Protein AF-A0A4R6VM69-F1 (afdb_monomer_lite)

Foldseek 3Di:
DDDDDDDPDPPPPDPLDFPDDPLLCPDPQLVLLVCVQPDVVSLVVLLVCLQCVQPDDCVPPSHDDLVCQLVSLVRDDDPCSVVSNVSSVVSSCSNVVNHPPPPPDD

Sequence (106 aa):
MARSVVVPLPSDLGAVHCGCAPSVRRSAHHDRLLAVETDPDAVLDLFEIAVTWGELDYTGAEVLAPEAWLDFASDHVWRCPDRVIRLFALASDVALRGAPVRCAAL

pLDDT: mean 82.91, std 18.32, range [43.78, 98.44]

Secondary structure (DSSP, 8-state):
-PPP------S-S-----SS-HHHHTSHHHHHHHHTTT-HHHHHHHHHHHHHTTTS--TT-S---GGGHHHHHHHS--SSHHHHHHHHHHHHHHHHHSS-------

Organism: NCBI:txid663603

Radius of gyration: 18.68 Å; chains: 1; bounding box: 40×44×63 Å

Structure (mmCIF, N/CA/C/O backbone):
data_AF-A0A4R6VM69-F1
#
_entry.id   AF-A0A4R6VM69-F1
#
loop_
_atom_site.group_PDB
_atom_site.id
_atom_site.type_symbol
_atom_site.label_atom_id
_atom_site.label_alt_id
_atom_site.label_comp_id
_atom_site.label_asym_id
_atom_site.label_entity_id
_atom_site.label_seq_id
_atom_site.pdbx_PDB_ins_code
_atom_site.Cartn_x
_atom_site.Cartn_y
_atom_site.Cartn_z
_atom_site.occupancy
_atom_site.B_iso_or_equiv
_atom_site.auth_seq_id
_atom_site.auth_comp_id
_atom_site.auth_asym_id
_atom_site.auth_atom_id
_atom_site.pdbx_PDB_model_num
ATOM 1 N N . MET A 1 1 ? 17.377 29.073 -43.108 1.00 44.16 1 MET A N 1
ATOM 2 C CA . MET A 1 1 ? 16.001 28.606 -42.834 1.00 44.16 1 MET A CA 1
ATOM 3 C C . MET A 1 1 ? 16.089 27.224 -42.194 1.00 44.16 1 MET A C 1
ATOM 5 O O . MET A 1 1 ? 16.312 26.256 -42.907 1.00 44.16 1 MET A O 1
ATOM 9 N N . ALA A 1 2 ? 16.047 27.138 -40.862 1.00 44.62 2 ALA A N 1
ATOM 10 C CA . ALA A 1 2 ? 16.140 25.868 -40.137 1.00 44.62 2 ALA A CA 1
ATOM 11 C C . ALA A 1 2 ? 14.741 25.238 -40.028 1.00 44.62 2 ALA A C 1
ATOM 13 O O . ALA A 1 2 ? 13.806 25.894 -39.572 1.00 44.62 2 ALA A O 1
ATOM 14 N N . ARG A 1 3 ? 14.581 23.995 -40.497 1.00 46.53 3 ARG A N 1
ATOM 15 C CA . ARG A 1 3 ? 13.317 23.250 -40.407 1.00 46.53 3 ARG A CA 1
ATOM 16 C C . ARG A 1 3 ? 13.219 22.650 -39.007 1.00 46.53 3 ARG A C 1
ATOM 18 O O . ARG A 1 3 ? 14.054 21.832 -38.637 1.00 46.53 3 ARG A O 1
ATOM 25 N N . SER A 1 4 ? 12.214 23.077 -38.248 1.00 46.91 4 SER A N 1
ATOM 26 C CA . SER A 1 4 ? 11.847 22.454 -36.977 1.00 46.91 4 SER A CA 1
ATOM 27 C C . SER A 1 4 ? 11.347 21.036 -37.257 1.00 46.91 4 SER A C 1
ATOM 29 O O . SER A 1 4 ? 10.374 20.858 -37.993 1.00 46.91 4 SER A O 1
ATOM 31 N N . VAL A 1 5 ? 12.042 20.030 -36.729 1.00 56.56 5 VAL A N 1
ATOM 32 C CA . VAL A 1 5 ? 11.568 18.645 -36.723 1.00 56.56 5 VAL A CA 1
ATOM 33 C C . VAL A 1 5 ? 10.816 18.457 -35.415 1.00 56.56 5 VAL A C 1
ATOM 35 O O . VAL A 1 5 ? 11.419 18.310 -34.356 1.00 56.56 5 VAL A O 1
ATOM 38 N N . VAL A 1 6 ? 9.488 18.502 -35.489 1.00 59.94 6 VAL A N 1
ATOM 39 C CA . VAL A 1 6 ? 8.628 18.064 -34.390 1.00 59.94 6 VAL A CA 1
ATOM 40 C C . VAL A 1 6 ? 8.647 16.542 -34.414 1.00 59.94 6 VAL A C 1
ATOM 42 O O . VAL A 1 6 ? 8.062 15.929 -35.304 1.00 59.94 6 VAL A O 1
ATOM 45 N N . VAL A 1 7 ? 9.370 15.936 -33.475 1.00 54.34 7 VAL A N 1
ATOM 46 C CA . VAL A 1 7 ? 9.278 14.499 -33.211 1.00 54.34 7 VAL A CA 1
ATOM 47 C C . VAL A 1 7 ? 8.060 14.304 -32.306 1.00 54.34 7 VAL A C 1
ATOM 49 O O . VAL A 1 7 ? 8.084 14.803 -31.180 1.00 54.34 7 VAL A O 1
ATOM 52 N N . PRO A 1 8 ? 6.983 13.638 -32.757 1.00 48.59 8 PRO A N 1
ATOM 53 C CA . PRO A 1 8 ? 5.923 13.249 -31.846 1.00 48.59 8 PRO A CA 1
ATOM 54 C C . PRO A 1 8 ? 6.512 12.240 -30.858 1.00 48.59 8 PRO A C 1
ATOM 56 O O . PRO A 1 8 ? 7.012 11.188 -31.256 1.00 48.59 8 PRO A O 1
ATOM 59 N N . LEU A 1 9 ? 6.505 12.597 -29.572 1.00 53.44 9 LEU A N 1
ATOM 60 C CA . LEU A 1 9 ? 6.834 11.663 -28.503 1.00 53.44 9 LEU A CA 1
ATOM 61 C C . LEU A 1 9 ? 5.801 10.524 -28.578 1.00 53.44 9 LEU A C 1
ATOM 63 O O . LEU A 1 9 ? 4.606 10.826 -28.612 1.00 53.44 9 LEU A O 1
ATOM 67 N N . PRO A 1 10 ? 6.198 9.244 -28.636 1.00 48.41 10 PRO A N 1
ATOM 68 C CA . PRO A 1 10 ? 5.231 8.163 -28.537 1.00 48.41 10 PRO A CA 1
ATOM 69 C C . PRO A 1 10 ? 4.565 8.237 -27.157 1.00 48.41 10 PRO A C 1
ATOM 71 O O . PRO A 1 10 ? 5.203 7.987 -26.138 1.00 48.41 10 PRO A O 1
ATOM 74 N N . SER A 1 11 ? 3.285 8.609 -27.127 1.00 52.56 11 SER A N 1
ATOM 75 C CA . SER A 1 11 ? 2.462 8.706 -25.913 1.00 52.56 11 SER A CA 1
ATOM 76 C C . SER A 1 11 ? 2.009 7.352 -25.356 1.00 52.56 11 SER A C 1
ATOM 78 O O . SER A 1 11 ? 1.085 7.315 -24.559 1.00 52.56 11 SER A O 1
ATOM 80 N N . ASP A 1 12 ? 2.665 6.252 -25.720 1.00 56.47 12 ASP A N 1
ATOM 81 C CA . ASP A 1 12 ? 2.319 4.911 -25.245 1.00 56.47 12 ASP A CA 1
ATOM 82 C C . ASP A 1 12 ? 3.583 4.126 -24.886 1.00 56.47 12 ASP A C 1
ATOM 84 O O . ASP A 1 12 ? 3.964 3.147 -25.529 1.00 56.47 12 ASP A O 1
ATOM 88 N N . LEU A 1 13 ? 4.249 4.543 -23.810 1.00 47.84 13 LEU A N 1
ATOM 89 C CA . LEU A 1 13 ? 5.063 3.613 -23.031 1.00 47.84 13 LEU A CA 1
ATOM 90 C C . LEU A 1 13 ? 4.113 2.810 -22.140 1.00 47.84 13 LEU A C 1
ATOM 92 O O . LEU A 1 13 ? 3.916 3.140 -20.979 1.00 47.84 13 LEU A O 1
ATOM 96 N N . GLY A 1 14 ? 3.489 1.804 -22.761 1.00 43.78 14 GLY A N 1
ATOM 97 C CA . GLY A 1 14 ? 2.811 0.660 -22.155 1.00 43.78 14 GLY A CA 1
ATOM 98 C C . GLY A 1 14 ? 2.196 0.898 -20.782 1.00 43.78 14 GLY A C 1
ATOM 99 O O . GLY A 1 14 ? 2.839 0.640 -19.767 1.00 43.78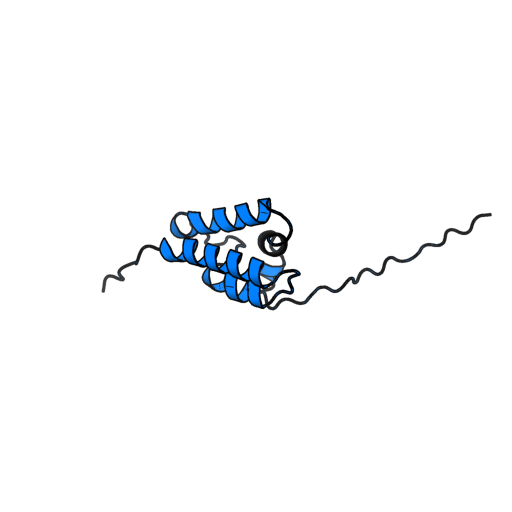 14 GLY A O 1
ATOM 100 N N . ALA A 1 15 ? 0.917 1.275 -20.749 1.00 53.72 15 ALA A N 1
ATOM 101 C CA . ALA A 1 15 ? 0.104 1.052 -19.564 1.00 53.72 15 ALA A CA 1
ATOM 102 C C . ALA A 1 15 ? 0.104 -0.457 -19.276 1.00 53.72 15 ALA A C 1
ATOM 104 O O . ALA A 1 15 ? -0.657 -1.206 -19.888 1.00 53.72 15 ALA A O 1
ATOM 105 N N . VAL A 1 16 ? 0.985 -0.917 -18.384 1.00 56.06 16 VAL A N 1
ATOM 106 C CA . VAL A 1 16 ? 0.972 -2.291 -17.881 1.00 56.06 16 VAL A CA 1
ATOM 107 C C . VAL A 1 16 ? -0.400 -2.477 -17.247 1.00 56.06 16 VAL A C 1
ATOM 109 O O . VAL A 1 16 ? -0.723 -1.864 -16.232 1.00 56.06 16 VAL A O 1
ATOM 112 N N . HIS A 1 17 ? -1.269 -3.226 -17.921 1.00 64.81 17 HIS A N 1
ATOM 113 C CA . HIS A 1 17 ? -2.610 -3.485 -17.428 1.00 64.81 17 HIS A CA 1
ATOM 114 C C . HIS A 1 17 ? -2.488 -4.400 -16.211 1.00 64.81 17 HIS A C 1
ATOM 116 O O . HIS A 1 17 ? -2.324 -5.605 -16.359 1.00 64.81 17 HIS A O 1
ATOM 122 N N . CYS A 1 18 ? -2.539 -3.825 -15.011 1.00 74.88 18 CYS A N 1
ATOM 123 C CA . CYS A 1 18 ? -2.650 -4.601 -13.784 1.00 74.88 18 CYS A CA 1
ATOM 124 C C . CYS A 1 18 ? -4.077 -5.144 -13.614 1.00 74.88 18 CYS A C 1
ATOM 126 O O . CYS A 1 18 ? -5.033 -4.595 -14.172 1.00 74.88 18 CYS A O 1
ATOM 128 N N . GLY A 1 19 ? -4.242 -6.206 -12.823 1.00 77.75 19 GLY A N 1
ATOM 129 C CA . GLY A 1 19 ? -5.549 -6.792 -12.495 1.00 77.75 19 GLY A CA 1
ATOM 130 C C . GLY A 1 19 ? -6.413 -5.941 -11.554 1.00 77.75 19 GLY A C 1
ATOM 131 O O . GLY A 1 19 ? -7.569 -6.277 -11.310 1.00 77.75 19 GLY A O 1
ATOM 132 N N . CYS A 1 20 ? -5.895 -4.817 -11.040 1.00 83.62 20 CYS A N 1
ATOM 133 C CA . CYS A 1 20 ? -6.564 -4.024 -10.008 1.00 83.62 20 CYS A CA 1
ATOM 134 C C . CYS A 1 20 ? -7.886 -3.407 -10.484 1.00 83.62 20 CYS A C 1
ATOM 136 O O . CYS A 1 20 ? -8.006 -2.965 -11.636 1.00 83.62 20 CYS A O 1
ATOM 138 N N . ALA A 1 21 ? -8.843 -3.282 -9.557 1.00 80.88 21 ALA A N 1
ATOM 139 C CA . ALA A 1 21 ? -10.108 -2.591 -9.786 1.00 80.88 21 ALA A CA 1
ATOM 140 C C . ALA A 1 21 ? -9.884 -1.146 -10.295 1.00 80.88 21 ALA A C 1
ATOM 142 O O . ALA A 1 21 ? -8.949 -0.481 -9.844 1.00 80.88 21 ALA A O 1
ATOM 143 N N . PRO A 1 22 ? -10.738 -0.609 -11.191 1.00 80.44 22 PRO A N 1
ATOM 144 C CA . PRO A 1 22 ? -10.517 0.712 -11.792 1.00 80.44 22 PRO A CA 1
ATOM 145 C C . PRO A 1 22 ? -10.499 1.896 -10.815 1.00 80.44 22 PRO A C 1
ATOM 147 O O . PRO A 1 22 ? -9.924 2.931 -11.142 1.00 80.44 22 PRO A O 1
ATOM 150 N N . SER A 1 23 ? -11.166 1.798 -9.661 1.00 79.00 23 SER A N 1
ATOM 151 C CA . SER A 1 23 ? -11.089 2.817 -8.603 1.00 79.00 23 SER A CA 1
ATOM 152 C C . SER A 1 23 ? -9.705 2.819 -7.962 1.00 79.00 23 SER A C 1
ATOM 154 O O . SER A 1 23 ? -9.042 3.846 -7.964 1.00 79.00 23 SER A O 1
ATOM 156 N N . VAL A 1 24 ? -9.232 1.646 -7.531 1.00 79.19 24 VAL A N 1
ATOM 157 C CA . VAL A 1 24 ? -7.899 1.464 -6.943 1.00 79.19 24 VAL A CA 1
ATOM 158 C C . VAL A 1 24 ? -6.814 1.877 -7.930 1.00 79.19 24 VAL A C 1
ATOM 160 O O . VAL A 1 24 ? -5.959 2.671 -7.588 1.00 79.19 24 VAL A O 1
ATOM 163 N N . ARG A 1 25 ? -6.881 1.429 -9.187 1.00 83.19 25 ARG A N 1
ATOM 164 C CA . ARG A 1 25 ? -5.879 1.765 -10.217 1.00 83.19 25 ARG A CA 1
ATOM 165 C C . ARG A 1 25 ? -5.728 3.269 -10.474 1.00 83.19 25 ARG A C 1
ATOM 167 O O . ARG A 1 25 ? -4.716 3.695 -11.006 1.00 83.19 25 ARG A O 1
ATOM 174 N N . ARG A 1 26 ? -6.764 4.060 -10.190 1.00 81.31 26 ARG A N 1
ATOM 175 C CA . ARG A 1 26 ? -6.741 5.516 -10.380 1.00 81.31 26 ARG A CA 1
ATOM 176 C C . ARG A 1 26 ? -6.437 6.273 -9.092 1.00 81.31 26 ARG A C 1
ATOM 178 O O . ARG A 1 26 ? -6.354 7.497 -9.146 1.00 81.31 26 ARG A O 1
ATOM 185 N N . SER A 1 27 ? -6.313 5.579 -7.963 1.00 85.56 27 SER A N 1
ATOM 186 C CA . SER A 1 27 ? -6.031 6.225 -6.692 1.00 85.56 27 SER A CA 1
ATOM 187 C C . SER A 1 27 ? -4.536 6.472 -6.535 1.00 85.56 27 SER A C 1
ATOM 189 O O . SER A 1 27 ? -3.700 5.671 -6.955 1.00 85.56 27 SER A O 1
ATOM 191 N N . ALA A 1 28 ? -4.193 7.568 -5.857 1.00 89.50 28 ALA A N 1
ATOM 192 C CA . ALA A 1 28 ? -2.804 7.895 -5.537 1.00 89.50 28 ALA A CA 1
ATOM 193 C C . ALA A 1 28 ? -2.123 6.802 -4.693 1.00 89.50 28 ALA A C 1
ATOM 195 O O . ALA A 1 28 ? -0.903 6.653 -4.719 1.00 89.50 28 ALA A O 1
ATOM 196 N N . HIS A 1 29 ? -2.910 6.018 -3.952 1.00 91.56 29 HIS A N 1
ATOM 197 C CA . HIS A 1 29 ? -2.396 4.906 -3.172 1.00 91.56 29 HIS A CA 1
ATOM 198 C C . HIS A 1 29 ? -1.837 3.787 -4.064 1.00 91.56 29 HIS A C 1
ATOM 200 O O . HIS A 1 29 ? -0.785 3.247 -3.744 1.00 91.56 29 HIS A O 1
ATOM 206 N N . HIS A 1 30 ? -2.469 3.476 -5.203 1.00 94.38 30 HIS A N 1
ATOM 207 C CA . HIS A 1 30 ? -1.940 2.487 -6.156 1.00 94.38 30 HIS A CA 1
ATOM 208 C C . HIS A 1 30 ? -0.573 2.899 -6.704 1.00 94.38 30 HIS A C 1
ATOM 210 O O . HIS A 1 30 ? 0.373 2.112 -6.636 1.00 94.38 30 HIS A O 1
ATOM 216 N N . ASP A 1 31 ? -0.442 4.156 -7.132 1.00 93.69 31 ASP A N 1
ATOM 217 C CA . ASP A 1 31 ? 0.835 4.711 -7.591 1.00 93.69 31 ASP A CA 1
ATOM 218 C C . ASP A 1 31 ? 1.903 4.646 -6.490 1.00 93.69 31 ASP A C 1
ATOM 220 O O . ASP A 1 31 ? 3.070 4.335 -6.750 1.00 93.69 31 ASP A O 1
ATOM 224 N N . ARG A 1 32 ? 1.507 4.882 -5.233 1.00 95.62 32 ARG A N 1
ATOM 225 C CA . ARG A 1 32 ? 2.411 4.774 -4.087 1.00 95.62 32 ARG A CA 1
ATOM 226 C C . ARG A 1 32 ? 2.855 3.338 -3.829 1.00 95.62 32 ARG A C 1
ATOM 228 O O . ARG A 1 32 ? 4.042 3.104 -3.624 1.00 95.62 32 ARG A O 1
ATOM 235 N N . LEU A 1 33 ? 1.947 2.371 -3.927 1.00 96.38 33 LEU A N 1
ATOM 236 C CA . LEU A 1 33 ? 2.278 0.951 -3.814 1.00 96.38 33 LEU A CA 1
ATOM 237 C C . LEU A 1 33 ? 3.208 0.473 -4.941 1.00 96.38 33 LEU A C 1
ATOM 239 O O . LEU A 1 33 ? 4.053 -0.384 -4.704 1.00 96.38 33 LEU A O 1
ATOM 243 N N . LEU A 1 34 ? 3.111 1.037 -6.149 1.00 96.12 34 LEU A N 1
ATOM 244 C CA . LEU A 1 34 ? 4.076 0.776 -7.226 1.00 96.12 34 LEU A CA 1
ATOM 245 C C . LEU A 1 34 ? 5.469 1.353 -6.936 1.00 96.12 34 LEU A C 1
ATOM 247 O O . LEU A 1 34 ? 6.478 0.809 -7.387 1.00 96.12 34 LEU A O 1
ATOM 251 N N . ALA A 1 35 ? 5.544 2.445 -6.179 1.00 97.19 35 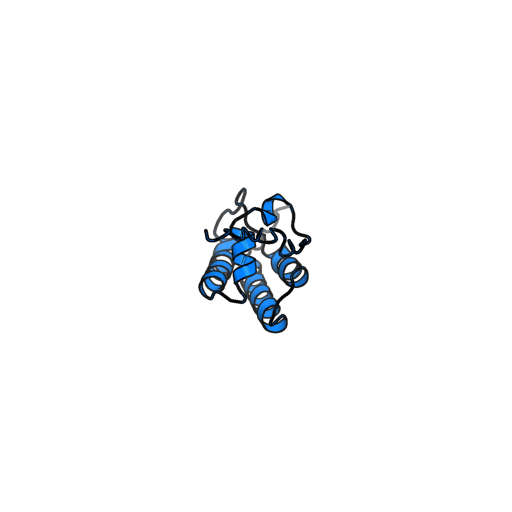ALA A N 1
ATOM 252 C CA . ALA A 1 35 ? 6.796 3.131 -5.891 1.00 97.19 35 ALA A CA 1
ATOM 253 C C . ALA A 1 35 ? 7.656 2.434 -4.820 1.00 97.19 35 ALA A C 1
ATOM 255 O O . ALA A 1 35 ? 8.847 2.734 -4.738 1.00 97.19 35 ALA A O 1
ATOM 256 N N . VAL A 1 36 ? 7.117 1.476 -4.052 1.00 97.56 36 VAL A N 1
ATOM 257 C CA . VAL A 1 36 ? 7.809 0.809 -2.920 1.00 97.56 36 VAL A CA 1
ATOM 258 C C . VAL A 1 36 ? 9.140 0.154 -3.297 1.00 97.56 36 VAL A C 1
ATOM 260 O O . VAL A 1 36 ? 10.011 -0.041 -2.451 1.00 97.56 36 VAL A O 1
ATOM 263 N N . GLU A 1 37 ? 9.328 -0.208 -4.569 1.00 96.75 37 GLU A N 1
ATOM 264 C CA . GLU A 1 37 ? 10.593 -0.776 -5.023 1.00 96.75 37 GLU A CA 1
ATOM 265 C C . GLU A 1 37 ? 11.720 0.264 -5.063 1.00 96.75 37 GLU A C 1
ATOM 267 O O . GLU A 1 37 ? 12.885 -0.083 -4.837 1.00 96.75 37 GLU A O 1
ATOM 272 N N . THR A 1 38 ? 11.392 1.513 -5.383 1.00 97.00 38 THR A N 1
ATOM 273 C CA . THR A 1 38 ? 12.360 2.559 -5.738 1.00 97.00 38 THR A CA 1
ATOM 274 C C . THR A 1 38 ? 12.341 3.764 -4.810 1.00 97.00 38 THR A C 1
ATOM 276 O O . THR A 1 38 ? 13.286 4.547 -4.846 1.00 97.00 38 THR A O 1
ATOM 279 N N . ASP A 1 39 ? 11.295 3.914 -4.002 1.00 97.81 39 ASP A N 1
ATOM 280 C CA . ASP A 1 39 ? 11.083 5.055 -3.124 1.00 97.81 39 ASP A CA 1
ATOM 281 C C . ASP A 1 39 ? 10.958 4.595 -1.658 1.00 97.81 39 ASP A C 1
ATOM 283 O O . ASP A 1 39 ? 9.989 3.912 -1.311 1.00 97.81 39 ASP A O 1
ATOM 287 N N . PRO A 1 40 ? 11.921 4.943 -0.783 1.00 97.06 40 PRO A N 1
ATOM 288 C CA . PRO A 1 40 ? 11.853 4.582 0.629 1.00 9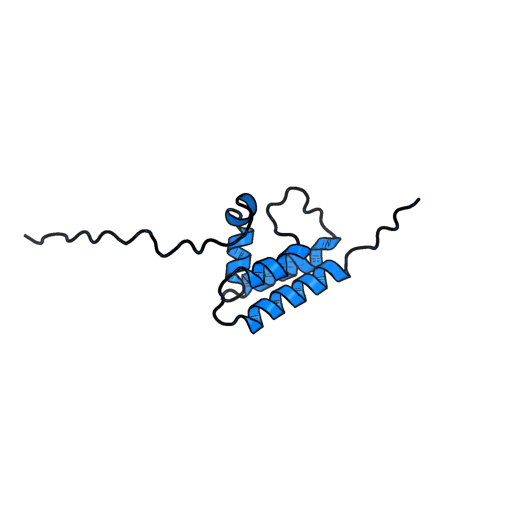7.06 40 PRO A CA 1
ATOM 289 C C . PRO A 1 40 ? 10.667 5.228 1.355 1.00 97.06 40 PRO A C 1
ATOM 291 O O . PRO A 1 40 ? 10.131 4.606 2.269 1.00 97.06 40 PRO A O 1
ATOM 294 N N . ASP A 1 41 ? 10.213 6.412 0.944 1.00 98.12 41 ASP A N 1
ATOM 295 C CA . ASP A 1 41 ? 9.058 7.057 1.572 1.00 98.12 41 ASP A CA 1
ATOM 296 C C . ASP A 1 41 ? 7.773 6.279 1.250 1.00 98.12 41 ASP A C 1
ATOM 298 O O . ASP A 1 41 ? 6.895 6.150 2.093 1.00 98.12 41 ASP A O 1
ATOM 302 N N . ALA A 1 42 ? 7.685 5.654 0.071 1.00 97.94 42 ALA A N 1
ATOM 303 C CA . ALA A 1 42 ? 6.559 4.783 -0.268 1.00 97.94 42 ALA A CA 1
ATOM 304 C C . ALA A 1 42 ? 6.526 3.507 0.592 1.00 97.94 42 ALA A C 1
ATOM 306 O O . ALA A 1 42 ? 5.457 2.975 0.888 1.00 97.94 42 ALA A O 1
ATOM 307 N N . VAL A 1 43 ? 7.695 3.017 1.020 1.00 98.25 43 VAL A N 1
ATOM 308 C CA . VAL A 1 43 ? 7.783 1.912 1.985 1.00 98.25 43 VAL A CA 1
ATOM 309 C C . VAL A 1 43 ? 7.277 2.360 3.353 1.00 98.25 43 VAL A C 1
ATOM 311 O O . VAL A 1 43 ? 6.550 1.608 3.999 1.00 98.25 43 VAL A O 1
ATOM 314 N N . LEU A 1 44 ? 7.630 3.573 3.788 1.00 98.25 44 LEU A N 1
ATOM 315 C CA . LEU A 1 44 ? 7.114 4.138 5.035 1.00 98.25 44 LEU A CA 1
ATOM 316 C C . LEU A 1 44 ? 5.591 4.286 4.986 1.00 98.25 44 LEU A C 1
ATOM 318 O O . LEU A 1 44 ? 4.938 3.822 5.913 1.00 98.25 44 LEU A O 1
ATOM 322 N N . ASP A 1 45 ? 5.033 4.801 3.890 1.00 96.88 45 ASP A N 1
ATOM 323 C CA . ASP A 1 45 ? 3.581 4.947 3.717 1.00 96.88 45 ASP A CA 1
ATOM 324 C C . ASP A 1 45 ? 2.851 3.590 3.783 1.00 96.88 45 ASP A C 1
ATOM 326 O O . ASP A 1 45 ? 1.798 3.468 4.412 1.00 96.88 45 ASP A O 1
ATOM 330 N N . LEU A 1 46 ? 3.419 2.538 3.174 1.00 97.94 46 LEU A N 1
ATOM 331 C CA . LEU A 1 46 ? 2.886 1.174 3.279 1.00 97.94 46 LEU A CA 1
ATOM 332 C C . LEU A 1 46 ? 2.853 0.700 4.740 1.00 97.94 46 LEU A C 1
ATOM 334 O O . LEU A 1 46 ? 1.847 0.153 5.194 1.00 97.94 46 LEU A O 1
ATOM 338 N N . PHE A 1 47 ? 3.944 0.905 5.481 1.00 97.69 47 PHE A N 1
ATOM 339 C CA . PHE A 1 47 ? 4.012 0.499 6.883 1.00 97.69 47 PHE A CA 1
ATOM 340 C C . PHE A 1 47 ? 3.160 1.367 7.803 1.00 97.69 47 PHE A C 1
ATOM 342 O O . PHE A 1 47 ? 2.624 0.837 8.770 1.00 97.69 47 PHE A O 1
ATOM 349 N N . GLU A 1 48 ? 2.990 2.653 7.505 1.00 96.19 48 GLU A N 1
ATOM 350 C CA . GLU A 1 48 ? 2.094 3.541 8.242 1.00 96.19 48 GLU A CA 1
ATOM 351 C C . GLU A 1 48 ? 0.658 3.019 8.179 1.00 96.19 48 GLU A C 1
ATOM 353 O O . GLU A 1 48 ? 0.028 2.837 9.223 1.00 96.19 48 GLU A O 1
ATOM 358 N N . ILE A 1 49 ? 0.172 2.668 6.983 1.00 95.81 49 ILE A N 1
ATOM 359 C CA . ILE A 1 49 ? -1.148 2.039 6.827 1.00 95.81 49 ILE A CA 1
ATOM 360 C C . ILE A 1 49 ? -1.179 0.690 7.546 1.00 95.81 49 ILE A C 1
ATOM 362 O 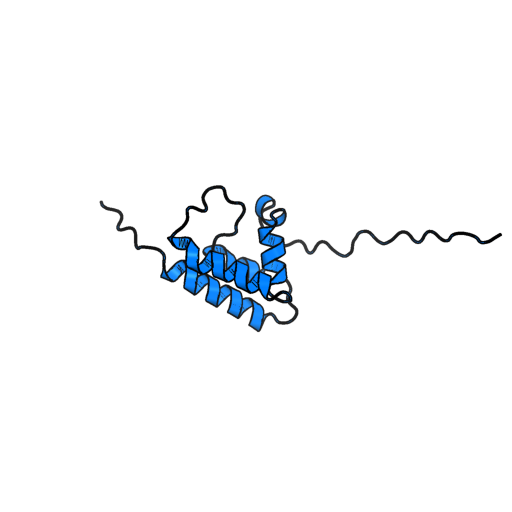O . ILE A 1 49 ? -2.148 0.385 8.235 1.00 95.81 49 ILE A O 1
ATOM 366 N N . ALA A 1 50 ? -0.120 -0.117 7.432 1.00 96.56 50 ALA A N 1
ATOM 367 C CA . ALA A 1 50 ? -0.085 -1.428 8.068 1.00 96.56 50 ALA A CA 1
ATOM 368 C C . ALA A 1 50 ? -0.235 -1.348 9.593 1.00 96.56 50 ALA A C 1
ATOM 370 O O . ALA A 1 50 ? -1.024 -2.093 10.167 1.00 96.56 50 ALA A O 1
ATOM 371 N N . VAL A 1 51 ? 0.491 -0.448 10.260 1.00 96.12 51 VAL A N 1
ATOM 372 C CA . VAL A 1 51 ? 0.434 -0.337 11.727 1.00 96.12 51 VAL A CA 1
ATOM 373 C C . VAL A 1 51 ? -0.858 0.310 12.221 1.00 96.12 51 VAL A C 1
ATOM 375 O O . VAL A 1 51 ? -1.282 0.020 13.333 1.00 96.12 51 VAL A O 1
ATOM 378 N N . THR A 1 52 ? -1.503 1.144 11.404 1.00 94.56 52 THR A N 1
ATOM 379 C CA . THR A 1 52 ? -2.740 1.854 11.773 1.00 94.56 52 THR A CA 1
ATOM 380 C C . THR A 1 52 ? -4.018 1.157 11.295 1.00 94.56 52 THR A C 1
ATOM 382 O O . THR A 1 52 ? -5.113 1.572 11.678 1.00 94.56 52 THR A O 1
ATOM 385 N N . TRP A 1 53 ? -3.915 0.068 10.519 1.00 93.69 53 TRP A N 1
ATOM 386 C CA . TRP A 1 53 ? -5.061 -0.613 9.898 1.00 93.69 53 TRP A CA 1
ATOM 387 C C . TRP A 1 53 ? -6.164 -1.016 10.885 1.00 93.69 53 TRP A C 1
ATOM 389 O O . TRP A 1 53 ? -7.347 -0.859 10.603 1.00 93.69 53 TRP A O 1
ATOM 399 N N . GLY A 1 54 ? -5.785 -1.532 12.057 1.00 89.25 54 GLY A N 1
ATOM 400 C CA . GLY A 1 54 ? -6.730 -1.937 13.105 1.00 89.25 54 GLY A CA 1
ATOM 401 C C . GLY A 1 54 ? -7.210 -0.797 14.009 1.00 89.25 54 GLY A C 1
ATOM 402 O O . GLY A 1 54 ? -8.079 -1.022 14.853 1.00 89.25 54 GLY A O 1
ATOM 403 N N . GLU A 1 55 ? -6.638 0.399 13.865 1.00 90.44 55 GLU A N 1
ATOM 404 C CA . GLU A 1 55 ? -6.873 1.554 14.738 1.00 90.44 55 GLU A CA 1
ATOM 405 C C . GLU A 1 55 ? -7.755 2.618 14.075 1.00 90.44 55 GLU A C 1
ATOM 407 O O . GLU A 1 55 ? -8.553 3.270 14.754 1.00 90.44 55 GLU A O 1
ATOM 412 N N . LEU A 1 56 ? -7.628 2.789 12.757 1.00 91.81 56 LEU A N 1
ATOM 413 C CA . LEU A 1 56 ? -8.341 3.802 11.983 1.00 91.81 56 LEU A CA 1
ATOM 414 C C . LEU A 1 56 ? -9.458 3.192 11.132 1.00 91.81 56 LEU A C 1
ATOM 416 O O . LEU A 1 56 ? -9.379 2.055 10.672 1.00 91.81 56 LEU A O 1
ATOM 420 N N . ASP A 1 57 ? -10.510 3.977 10.894 1.00 88.50 57 ASP A N 1
ATOM 421 C CA . ASP A 1 57 ? -11.576 3.599 9.968 1.00 88.50 57 ASP A CA 1
ATOM 422 C C . ASP A 1 57 ? -11.206 4.009 8.538 1.00 88.50 57 ASP A C 1
ATOM 424 O O . ASP A 1 57 ? -11.252 5.186 8.176 1.00 88.50 57 ASP A O 1
ATOM 428 N N . TYR A 1 58 ? -10.847 3.020 7.722 1.00 87.94 58 TYR A N 1
ATOM 429 C CA . TYR A 1 58 ? -10.551 3.190 6.297 1.00 87.94 58 TYR A CA 1
ATOM 430 C C . TYR A 1 58 ? -11.789 3.056 5.400 1.00 87.94 58 TYR A C 1
ATOM 432 O O . TYR A 1 58 ? -11.670 3.035 4.171 1.00 87.94 58 TYR A O 1
ATOM 440 N N . THR A 1 59 ? -12.993 2.971 5.973 1.00 86.44 59 THR A N 1
ATOM 441 C CA . THR A 1 59 ? -14.232 2.890 5.195 1.00 86.44 59 THR A CA 1
ATOM 442 C C . THR A 1 59 ? -14.377 4.113 4.287 1.00 86.44 59 THR A C 1
ATOM 444 O O . THR A 1 59 ? -14.436 5.252 4.741 1.00 86.44 59 THR A O 1
ATOM 447 N N . GLY A 1 60 ? -14.460 3.877 2.976 1.00 84.06 60 GLY A N 1
ATOM 448 C CA . GLY A 1 60 ? -14.593 4.936 1.971 1.00 84.06 60 GLY A CA 1
ATOM 449 C C . GLY A 1 60 ? -13.278 5.604 1.557 1.00 84.06 60 GLY A C 1
ATOM 450 O O . GLY A 1 60 ? -13.299 6.438 0.653 1.00 84.06 60 GLY A O 1
ATOM 451 N N . ALA A 1 61 ? -12.143 5.228 2.154 1.00 85.38 61 ALA A N 1
ATOM 452 C CA . ALA A 1 61 ? -10.832 5.628 1.662 1.00 85.38 61 ALA A CA 1
ATOM 453 C C . ALA A 1 61 ? -10.464 4.833 0.396 1.00 85.38 61 ALA A C 1
ATOM 455 O O . ALA A 1 61 ? -10.768 3.646 0.274 1.00 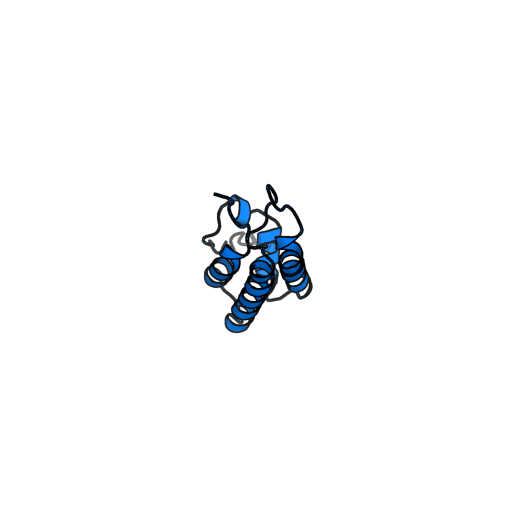85.38 61 ALA A O 1
ATOM 456 N N . GLU A 1 62 ? -9.767 5.467 -0.548 1.00 87.12 62 GLU A N 1
ATOM 457 C CA . GLU A 1 62 ? -9.289 4.820 -1.781 1.00 87.12 62 GLU A CA 1
ATOM 458 C C . GLU A 1 62 ? -7.974 4.045 -1.563 1.00 87.12 62 GLU A C 1
ATOM 460 O O . GLU A 1 62 ? -7.010 4.178 -2.324 1.00 87.12 62 GLU A O 1
ATOM 465 N N . VAL A 1 63 ? -7.931 3.246 -0.498 1.00 89.44 63 VAL A N 1
ATOM 466 C CA . VAL A 1 63 ? -6.784 2.415 -0.114 1.00 89.44 63 VAL A CA 1
ATOM 467 C C . VAL A 1 63 ? -7.052 0.947 -0.429 1.00 89.44 63 VAL A C 1
ATOM 469 O O . VAL A 1 63 ? -8.199 0.496 -0.446 1.00 89.44 63 VAL A O 1
ATOM 472 N N . LEU A 1 64 ? -5.991 0.190 -0.698 1.00 91.56 64 LEU A N 1
ATOM 473 C CA . LEU A 1 64 ? -6.089 -1.247 -0.903 1.00 91.56 64 LEU A CA 1
ATOM 474 C C . LEU A 1 64 ? -5.998 -1.938 0.457 1.00 91.56 64 LEU A C 1
ATOM 476 O O . LEU A 1 64 ? -5.079 -1.655 1.222 1.00 91.56 64 LEU A O 1
ATOM 480 N N . ALA A 1 65 ? -6.932 -2.841 0.745 1.00 92.31 65 ALA A N 1
ATOM 481 C CA . ALA A 1 65 ? -6.936 -3.572 2.005 1.00 92.31 65 ALA A CA 1
ATOM 482 C C . ALA A 1 65 ? -5.743 -4.552 2.101 1.00 92.31 65 ALA A C 1
ATOM 484 O O . ALA A 1 65 ? -5.337 -5.099 1.067 1.00 92.31 65 ALA A O 1
ATOM 485 N N . PRO A 1 66 ? -5.203 -4.811 3.309 1.00 95.00 66 PRO A N 1
ATOM 486 C CA . PRO A 1 66 ? -4.057 -5.692 3.517 1.00 95.00 66 PRO A CA 1
ATOM 487 C C . PRO A 1 66 ? -4.229 -7.101 2.957 1.00 95.00 66 PRO A C 1
ATOM 489 O O . PRO A 1 66 ? -3.262 -7.703 2.505 1.00 95.00 66 PRO A O 1
ATOM 492 N N . GLU A 1 67 ? -5.453 -7.627 2.917 1.00 94.12 67 GLU A N 1
ATOM 493 C CA . GLU A 1 67 ? -5.747 -8.943 2.346 1.00 94.12 67 GLU A CA 1
ATOM 494 C C . GLU A 1 67 ? -5.412 -9.025 0.849 1.00 94.12 67 GLU A C 1
ATOM 496 O O . GLU A 1 67 ? -5.114 -10.104 0.347 1.00 94.12 67 GLU A O 1
ATOM 501 N N . ALA A 1 68 ? -5.426 -7.893 0.140 1.00 93.94 68 ALA A N 1
ATOM 502 C CA . ALA A 1 68 ? -5.154 -7.815 -1.293 1.00 93.94 68 ALA A CA 1
ATOM 503 C C . ALA A 1 68 ? -3.710 -7.387 -1.621 1.00 93.94 68 ALA A C 1
ATOM 505 O O . ALA A 1 68 ? -3.344 -7.293 -2.792 1.00 93.94 68 ALA A O 1
ATOM 506 N N . TRP A 1 69 ? -2.871 -7.110 -0.620 1.00 96.25 69 TRP A N 1
ATOM 507 C CA . TRP A 1 69 ? -1.505 -6.614 -0.824 1.00 96.25 69 TRP A CA 1
ATOM 508 C C . TRP A 1 69 ? -0.566 -7.641 -1.461 1.00 96.25 69 TRP A C 1
ATOM 510 O O . TRP A 1 69 ? 0.257 -7.285 -2.305 1.00 96.25 69 TRP A O 1
ATOM 520 N N . LEU A 1 70 ? -0.693 -8.919 -1.103 1.00 95.69 70 LEU A N 1
ATOM 521 C CA . LEU A 1 70 ? 0.109 -9.981 -1.719 1.00 95.69 70 LEU A CA 1
ATOM 522 C C . LEU A 1 70 ? -0.311 -10.267 -3.162 1.00 95.69 70 LEU A C 1
ATOM 524 O O . LEU A 1 70 ? 0.553 -10.468 -4.018 1.00 95.69 70 LEU A O 1
ATOM 528 N N . ASP A 1 71 ? -1.612 -10.225 -3.445 1.00 93.81 71 ASP A N 1
ATOM 529 C CA . ASP A 1 71 ? -2.129 -10.341 -4.809 1.00 93.81 71 ASP A CA 1
ATOM 530 C C . ASP A 1 71 ? -1.656 -9.152 -5.651 1.00 93.81 71 ASP A C 1
ATOM 532 O O . ASP A 1 71 ? -1.116 -9.334 -6.739 1.00 93.81 71 ASP A O 1
ATOM 536 N N . PHE A 1 72 ? -1.710 -7.937 -5.096 1.00 95.12 72 PHE A N 1
ATOM 537 C CA . PHE A 1 72 ? -1.136 -6.750 -5.725 1.00 95.12 72 PHE A CA 1
ATOM 538 C C . PHE A 1 72 ? 0.348 -6.934 -6.050 1.00 95.12 72 PHE A C 1
ATOM 540 O O . PHE A 1 72 ? 0.767 -6.658 -7.173 1.00 95.12 72 PHE A O 1
ATOM 547 N N . ALA A 1 73 ? 1.154 -7.416 -5.104 1.00 96.00 73 ALA A N 1
ATOM 548 C CA . ALA A 1 73 ? 2.569 -7.672 -5.350 1.00 96.00 73 ALA A CA 1
ATOM 549 C C . ALA A 1 73 ? 2.780 -8.743 -6.434 1.00 96.00 73 ALA A C 1
ATOM 551 O O . ALA A 1 73 ? 3.737 -8.661 -7.198 1.00 96.00 73 ALA A O 1
ATOM 552 N N . SER A 1 74 ? 1.895 -9.731 -6.532 1.00 93.25 74 SER A N 1
ATOM 553 C CA . SER A 1 74 ? 1.998 -10.813 -7.517 1.00 93.25 74 SER A CA 1
ATOM 554 C C . SER A 1 74 ? 1.569 -10.381 -8.925 1.00 93.25 74 SER A C 1
ATOM 556 O O . SER A 1 74 ? 2.119 -10.867 -9.912 1.00 93.25 74 SER A O 1
ATOM 558 N N . ASP A 1 75 ? 0.635 -9.435 -9.020 1.00 92.75 75 ASP A N 1
ATOM 559 C CA . ASP A 1 75 ? 0.044 -8.959 -10.276 1.00 92.75 75 ASP A CA 1
ATOM 560 C C . ASP A 1 75 ? 0.891 -7.912 -11.020 1.00 92.75 75 ASP A C 1
ATOM 562 O O . ASP A 1 75 ? 0.559 -7.525 -12.145 1.00 92.75 75 ASP A O 1
ATOM 566 N N . HIS A 1 76 ? 1.979 -7.430 -10.413 1.00 93.19 76 HIS A N 1
ATOM 567 C CA . HIS A 1 76 ? 2.836 -6.392 -10.985 1.00 93.19 76 HIS A CA 1
ATOM 568 C C . HIS A 1 76 ? 4.258 -6.889 -11.254 1.00 93.19 76 HIS A C 1
ATOM 570 O O . HIS A 1 76 ? 4.755 -7.844 -10.661 1.00 93.19 76 HIS A O 1
ATOM 576 N N . VAL A 1 77 ? 4.925 -6.212 -12.190 1.00 91.25 77 VAL A N 1
ATOM 577 C CA . VAL A 1 77 ? 6.291 -6.538 -12.606 1.00 91.25 77 VAL A CA 1
ATOM 578 C C . VAL A 1 77 ? 7.283 -5.690 -11.817 1.00 91.25 77 VAL A C 1
ATOM 580 O O . VAL A 1 77 ? 7.240 -4.464 -11.880 1.00 91.25 77 VAL A O 1
ATOM 583 N N . TRP A 1 78 ? 8.221 -6.353 -11.142 1.00 94.44 78 TRP A N 1
ATOM 584 C CA . TRP A 1 78 ? 9.243 -5.727 -10.297 1.00 94.44 78 TRP A CA 1
ATOM 585 C C . TRP A 1 78 ? 10.649 -6.027 -10.810 1.00 94.44 78 TRP A C 1
ATOM 587 O O . TRP A 1 78 ? 10.897 -7.086 -11.390 1.00 94.44 78 TRP A O 1
ATOM 597 N N . ARG A 1 79 ? 11.606 -5.132 -10.549 1.00 96.06 79 ARG A N 1
ATOM 598 C CA . ARG A 1 79 ? 13.030 -5.379 -10.832 1.00 96.06 79 ARG A CA 1
ATOM 599 C C . ARG A 1 79 ? 13.632 -6.401 -9.864 1.00 96.06 79 ARG A C 1
ATOM 601 O O . ARG A 1 79 ? 14.515 -7.160 -10.250 1.00 96.06 79 ARG A O 1
ATOM 608 N N . CYS A 1 80 ? 13.173 -6.422 -8.616 1.00 96.50 80 CYS A N 1
ATOM 609 C CA . CYS A 1 80 ? 13.585 -7.329 -7.550 1.00 96.50 80 CYS A CA 1
ATOM 610 C C . CYS A 1 80 ? 12.343 -7.928 -6.858 1.00 96.50 80 CYS A C 1
ATOM 612 O O . CYS A 1 80 ? 12.002 -7.521 -5.740 1.00 96.50 80 CYS A O 1
ATOM 614 N N . PRO A 1 81 ? 11.669 -8.906 -7.499 1.00 96.25 81 PRO A N 1
ATOM 615 C CA . PRO A 1 81 ? 10.408 -9.465 -7.006 1.00 96.25 81 PRO A CA 1
ATOM 616 C C . PRO A 1 81 ? 10.498 -9.991 -5.572 1.00 96.25 81 PRO A C 1
ATOM 618 O O . PRO A 1 81 ? 9.649 -9.665 -4.751 1.00 96.25 81 PRO A O 1
ATOM 621 N N . ASP A 1 82 ? 11.574 -10.705 -5.227 1.00 97.69 82 ASP A N 1
ATOM 622 C CA . ASP A 1 82 ? 11.761 -11.262 -3.881 1.00 97.69 82 ASP A CA 1
ATOM 623 C C . ASP A 1 82 ? 11.757 -10.191 -2.785 1.00 97.69 82 ASP A C 1
ATOM 625 O O . ASP A 1 82 ? 11.254 -10.425 -1.685 1.00 97.69 82 ASP A O 1
ATOM 629 N N . ARG A 1 83 ? 12.322 -9.007 -3.060 1.00 97.50 83 ARG A N 1
ATOM 630 C CA . ARG A 1 83 ? 12.326 -7.901 -2.096 1.00 97.50 83 ARG A CA 1
ATOM 631 C C . ARG A 1 83 ? 10.927 -7.325 -1.937 1.00 97.50 83 ARG A C 1
ATOM 633 O O . ARG A 1 83 ? 10.496 -7.112 -0.808 1.00 97.50 83 ARG A O 1
ATOM 640 N N . VAL A 1 84 ? 10.236 -7.084 -3.048 1.00 98.06 84 VAL A N 1
ATOM 641 C CA . VAL A 1 84 ? 8.897 -6.487 -3.035 1.00 98.06 84 VAL A CA 1
ATOM 642 C C . VAL A 1 84 ? 7.892 -7.424 -2.368 1.00 98.06 84 VAL A C 1
ATOM 644 O O . VAL A 1 84 ? 7.181 -7.002 -1.460 1.00 98.06 84 VAL A O 1
ATOM 647 N N . ILE A 1 85 ? 7.912 -8.714 -2.709 1.00 98.06 85 ILE A N 1
ATOM 648 C CA . ILE A 1 85 ? 7.063 -9.730 -2.074 1.00 98.06 85 ILE A CA 1
ATOM 649 C C . ILE A 1 85 ? 7.307 -9.766 -0.561 1.00 98.06 85 ILE A C 1
ATOM 651 O O . ILE A 1 85 ? 6.351 -9.794 0.206 1.00 98.06 85 ILE A O 1
ATOM 655 N N . ARG A 1 86 ? 8.566 -9.705 -0.100 1.00 98.19 86 ARG A N 1
ATOM 656 C CA . ARG A 1 86 ? 8.875 -9.656 1.342 1.00 98.19 86 ARG A CA 1
ATOM 657 C C . ARG A 1 86 ? 8.344 -8.399 2.027 1.00 98.19 86 ARG A C 1
ATOM 659 O O . ARG A 1 86 ? 7.887 -8.504 3.161 1.00 98.19 86 ARG A O 1
ATOM 666 N N . LEU A 1 87 ? 8.408 -7.236 1.375 1.00 98.31 87 LEU A N 1
ATOM 667 C CA . LEU A 1 87 ? 7.864 -5.987 1.919 1.00 98.31 87 LEU A CA 1
ATOM 668 C C . LEU A 1 87 ? 6.348 -6.084 2.101 1.00 98.31 87 LEU A C 1
ATOM 670 O O . LEU A 1 87 ? 5.857 -5.857 3.204 1.00 98.31 87 LEU A O 1
ATOM 674 N N . PHE A 1 88 ? 5.625 -6.493 1.057 1.00 98.44 88 PHE A N 1
ATOM 675 C CA . PHE A 1 88 ? 4.173 -6.654 1.128 1.00 98.44 88 PHE A CA 1
ATOM 676 C C . PHE A 1 88 ? 3.752 -7.763 2.094 1.00 98.44 88 PHE A C 1
ATOM 678 O O . PHE A 1 88 ? 2.792 -7.577 2.837 1.00 98.44 88 PHE A O 1
ATOM 685 N N . ALA A 1 89 ? 4.482 -8.881 2.152 1.00 97.88 89 ALA A N 1
ATOM 686 C CA . ALA A 1 89 ? 4.230 -9.941 3.127 1.00 97.88 89 ALA A CA 1
ATOM 687 C C . ALA A 1 89 ? 4.386 -9.432 4.564 1.00 97.88 89 ALA A C 1
ATOM 689 O O . ALA A 1 89 ? 3.504 -9.647 5.389 1.00 97.88 89 ALA A O 1
ATOM 690 N N . LEU A 1 90 ? 5.473 -8.710 4.855 1.00 97.94 90 LEU A N 1
ATOM 691 C CA . LEU A 1 90 ? 5.714 -8.163 6.187 1.00 97.94 90 LEU A CA 1
ATOM 692 C C . LEU A 1 90 ? 4.658 -7.120 6.574 1.00 97.94 90 LEU A C 1
ATOM 694 O O . LEU A 1 90 ? 4.154 -7.157 7.692 1.00 97.94 90 LEU A O 1
ATOM 698 N N . ALA A 1 91 ? 4.303 -6.215 5.661 1.00 97.81 91 ALA A N 1
ATOM 699 C CA . ALA A 1 91 ? 3.253 -5.230 5.898 1.00 97.81 91 ALA A CA 1
ATOM 700 C C . ALA A 1 91 ? 1.894 -5.907 6.154 1.00 97.81 91 ALA A C 1
ATOM 702 O O . ALA A 1 91 ? 1.208 -5.560 7.114 1.00 97.81 91 ALA A O 1
ATOM 703 N N . SER A 1 92 ? 1.535 -6.917 5.354 1.00 96.81 92 SER A N 1
ATOM 704 C CA . SER A 1 92 ? 0.286 -7.679 5.527 1.00 96.81 92 SER A CA 1
ATOM 705 C C . SER A 1 92 ? 0.246 -8.369 6.890 1.00 96.81 92 SER A C 1
ATOM 707 O O . SER A 1 92 ? -0.746 -8.276 7.608 1.00 96.81 92 SER A O 1
ATOM 709 N N . ASP A 1 93 ? 1.353 -8.998 7.288 1.00 96.25 93 ASP A N 1
ATOM 710 C CA . ASP A 1 93 ? 1.508 -9.609 8.607 1.00 96.25 93 ASP A CA 1
ATOM 711 C C . ASP A 1 93 ? 1.298 -8.589 9.733 1.00 96.25 93 ASP A C 1
ATOM 713 O O . ASP A 1 93 ? 0.594 -8.880 10.697 1.00 96.25 93 ASP A O 1
ATOM 717 N N . VAL A 1 94 ? 1.894 -7.399 9.628 1.00 95.88 94 VAL A N 1
ATOM 718 C CA . VAL A 1 94 ? 1.733 -6.327 10.623 1.00 95.88 94 VAL A CA 1
ATOM 719 C C . VAL A 1 94 ? 0.265 -5.910 10.740 1.00 95.88 94 VAL A C 1
ATOM 721 O O . VAL A 1 94 ? -0.272 -5.897 11.848 1.00 95.88 94 VAL A O 1
ATOM 724 N N . ALA A 1 95 ? -0.395 -5.646 9.611 1.00 95.38 95 ALA A N 1
ATOM 725 C CA . ALA A 1 95 ? -1.775 -5.173 9.584 1.00 95.38 95 ALA A CA 1
ATOM 726 C C . ALA A 1 95 ? -2.774 -6.211 10.114 1.00 95.38 95 ALA A C 1
ATOM 728 O O . ALA A 1 95 ? -3.674 -5.890 10.891 1.00 95.38 95 ALA A O 1
ATOM 729 N N . LEU A 1 96 ? -2.599 -7.476 9.727 1.00 92.62 96 LEU A N 1
ATOM 730 C CA . LEU A 1 96 ? -3.544 -8.546 10.048 1.00 92.62 96 LEU A CA 1
ATOM 731 C C . LEU A 1 96 ? -3.328 -9.143 11.445 1.00 92.62 96 LEU A C 1
ATOM 733 O O . LEU A 1 96 ? -4.266 -9.684 12.027 1.00 92.62 96 LEU A O 1
ATOM 737 N N . ARG A 1 97 ? -2.128 -9.019 12.031 1.00 85.62 97 ARG A N 1
ATOM 738 C CA . ARG A 1 97 ? -1.868 -9.440 13.424 1.00 85.62 97 ARG A CA 1
ATOM 739 C C . ARG A 1 97 ? -2.560 -8.549 14.456 1.00 85.62 97 ARG A C 1
ATOM 741 O O . ARG A 1 97 ? -2.869 -9.032 15.542 1.00 85.62 97 ARG A O 1
ATOM 748 N N . GLY A 1 98 ? -2.765 -7.270 14.139 1.00 64.56 98 GLY A N 1
ATOM 749 C CA . GLY A 1 98 ? -3.377 -6.283 15.033 1.00 64.56 98 GLY A CA 1
ATOM 750 C C . GLY A 1 98 ? -4.906 -6.268 15.017 1.00 64.56 98 GLY A C 1
ATOM 751 O O . GLY A 1 98 ? -5.507 -5.610 15.864 1.00 64.56 98 GLY A O 1
ATOM 752 N N . ALA A 1 99 ? -5.548 -6.984 14.086 1.00 60.50 99 ALA A N 1
ATOM 753 C CA . ALA A 1 99 ? -7.001 -7.002 13.981 1.00 60.50 99 ALA A CA 1
ATOM 754 C C . ALA A 1 99 ? -7.612 -7.624 15.253 1.00 60.50 99 ALA A C 1
ATOM 756 O O . ALA A 1 99 ? -7.387 -8.809 15.527 1.00 60.50 99 ALA A O 1
ATOM 757 N N . PRO A 1 100 ? -8.384 -6.869 16.059 1.00 55.91 100 PRO A N 1
ATOM 758 C CA . PRO A 1 100 ? -9.029 -7.440 17.228 1.00 55.91 100 PRO A CA 1
ATOM 759 C C . PRO A 1 100 ? -9.966 -8.556 16.768 1.00 55.91 100 PRO A C 1
ATOM 761 O O . PRO A 1 100 ? -10.830 -8.341 15.914 1.00 55.91 100 PRO A O 1
ATOM 764 N N . VAL A 1 101 ? -9.817 -9.749 17.351 1.00 53.41 101 VAL A N 1
ATOM 765 C CA . VAL A 1 101 ? -10.788 -10.834 17.191 1.00 53.41 101 VAL A CA 1
ATOM 766 C C . VAL A 1 101 ? -12.117 -10.311 17.719 1.00 53.41 101 VAL A C 1
ATOM 768 O O . VAL A 1 101 ? -12.361 -10.267 18.925 1.00 53.41 101 VAL A O 1
ATOM 771 N N . ARG A 1 102 ? -12.987 -9.865 16.816 1.00 57.94 102 ARG A N 1
ATOM 772 C CA . ARG A 1 102 ? -14.368 -9.565 17.158 1.00 57.94 102 ARG A CA 1
ATOM 773 C C . ARG A 1 102 ? -15.036 -10.902 17.438 1.00 57.94 102 ARG A C 1
ATOM 775 O O . ARG A 1 102 ? -15.451 -11.591 16.511 1.00 57.94 102 ARG A O 1
ATOM 782 N N . CYS A 1 103 ? -15.121 -11.284 18.712 1.00 49.44 103 CYS A N 1
ATOM 783 C CA . CYS A 1 103 ? -16.076 -12.299 19.134 1.00 49.44 103 CYS A CA 1
ATOM 784 C C . CYS A 1 103 ? -17.456 -11.829 18.666 1.00 49.44 103 CYS A C 1
ATOM 786 O O . CYS A 1 103 ? -18.013 -10.881 19.221 1.00 49.44 103 CYS A O 1
ATOM 788 N N . ALA A 1 104 ? -17.980 -12.461 17.616 1.00 50.72 104 ALA A N 1
ATOM 789 C CA . ALA A 1 104 ? -19.385 -12.357 17.281 1.00 50.72 104 ALA A CA 1
ATOM 790 C C . ALA A 1 104 ? -20.148 -12.942 18.472 1.00 50.72 104 ALA A C 1
ATOM 792 O O . ALA A 1 104 ? -20.129 -14.151 18.696 1.00 50.72 104 ALA A O 1
ATOM 793 N N . ALA A 1 105 ? -20.730 -12.067 19.291 1.00 44.56 105 ALA A N 1
ATOM 794 C CA . ALA A 1 105 ?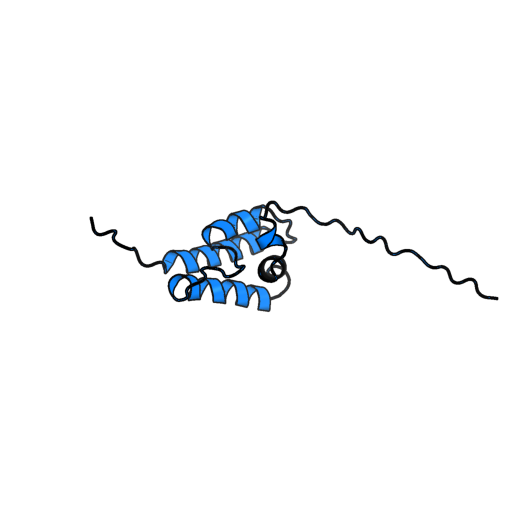 -21.681 -12.478 20.304 1.00 44.56 105 ALA A CA 1
ATOM 795 C C . ALA A 1 105 ? -22.883 -13.094 19.570 1.00 44.56 105 ALA A C 1
ATOM 797 O O . ALA A 1 105 ? -23.619 -12.382 18.885 1.00 44.56 105 ALA A O 1
ATOM 798 N N . LEU A 1 106 ? -22.993 -14.422 19.651 1.00 48.09 106 LEU A N 1
ATOM 799 C CA . LEU A 1 106 ? -24.232 -15.163 19.422 1.00 48.09 106 LEU A CA 1
ATOM 800 C C . LEU A 1 106 ? -25.117 -15.053 20.664 1.00 48.09 106 LEU A C 1
ATOM 802 O O . LEU A 1 106 ? -24.553 -15.102 21.783 1.00 48.09 106 LEU A O 1
#